Protein AF-A0AAQ4PWU3-F1 (afdb_monomer_lite)

pLDDT: mean 74.13, std 20.51, range [43.03, 97.88]

Radius of gyration: 28.18 Å; chains: 1; bounding box: 48×51×78 Å

InterPro domains:
  IPR000164 Histone H3/CENP-A [PR00622] (42-63)
  IPR000164 Histone H3/CENP-A [PR00622] (66-83)
  IPR000164 Histone H3/CENP-A [PS00959] (75-83)
  IPR000164 Histone H3/CENP-A [PTHR11426] (37-87)
  IPR000164 Histone H3/CENP-A [SM00428] (42-90)
  IPR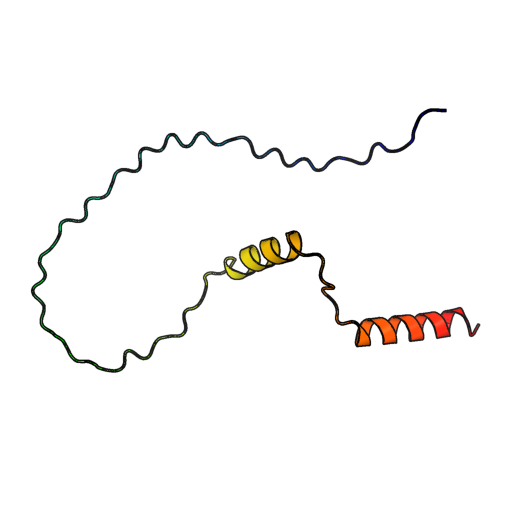007125 Core Histone H2A/H2B/H3 domain [PF00125] (52-85)
  IPR009072 Histone-fold [G3DSA:1.10.20.10] (11-88)
  IPR009072 Histone-fold [SSF47113] (29-86)

Organism: NCBI:txid481459

Foldseek 3Di:
DDDDDPDDDPDPPPDDDPPPDPPPPPPDPPPPPPDDDDDPDPPVPDPDDDDPPPVVVVVVVVCVVDPDDPDDPVVVVVVVVVVCCVVVVD

Sequence (90 aa):
LGPFHSVAHWTVSVKEVSRNSSNPRFICPDTRTNQRRGSRHEAQFLPHRYRPGTVALREIRRYQKSTELLIRKLPFQRLVREIAQDLLYI

Structure (mmCIF, N/CA/C/O backbone):
data_AF-A0AAQ4PWU3-F1
#
_entry.id   AF-A0AAQ4PWU3-F1
#
loop_
_atom_site.group_PDB
_atom_site.id
_atom_site.type_symbol
_atom_site.label_atom_id
_atom_site.label_alt_id
_atom_site.label_comp_id
_atom_site.label_asym_id
_atom_site.label_entity_id
_atom_site.label_seq_id
_atom_site.pdbx_PDB_ins_code
_atom_site.Cartn_x
_atom_site.Cartn_y
_atom_site.Cartn_z
_atom_site.occupancy
_atom_site.B_iso_or_equiv
_atom_site.auth_seq_id
_atom_site.auth_comp_id
_atom_site.auth_asym_id
_atom_site.auth_atom_id
_atom_site.pdbx_PDB_model_num
ATOM 1 N N . LEU A 1 1 ? 21.237 32.235 -14.624 1.00 50.16 1 LEU A N 1
ATOM 2 C CA . LEU A 1 1 ? 21.619 31.267 -13.571 1.00 50.16 1 LEU A CA 1
ATOM 3 C C . LEU A 1 1 ? 20.782 31.565 -12.336 1.00 50.16 1 LEU A C 1
ATOM 5 O O . LEU A 1 1 ? 21.020 32.571 -11.688 1.00 50.16 1 LEU A O 1
ATOM 9 N N . GLY A 1 2 ? 19.753 30.763 -12.085 1.00 44.44 2 GLY A N 1
ATOM 10 C CA . GLY A 1 2 ? 18.807 30.951 -10.981 1.00 44.44 2 GLY A CA 1
ATOM 11 C C . GLY A 1 2 ? 17.485 30.249 -11.305 1.00 44.44 2 GLY A C 1
ATOM 12 O O . GLY A 1 2 ? 17.122 30.215 -12.479 1.00 44.44 2 GLY A O 1
ATOM 13 N N . PRO A 1 3 ? 16.842 29.585 -10.334 1.00 52.09 3 PRO A N 1
ATOM 14 C CA . PRO A 1 3 ? 16.367 28.223 -10.543 1.00 52.09 3 PRO A CA 1
ATOM 15 C C . PRO A 1 3 ? 14.878 28.139 -10.877 1.00 52.09 3 PRO A C 1
ATOM 17 O O . PRO A 1 3 ? 14.047 28.863 -10.334 1.00 52.09 3 PRO A O 1
ATOM 20 N N . PHE A 1 4 ? 14.572 27.164 -11.732 1.00 50.00 4 PHE A N 1
ATOM 21 C CA . PHE A 1 4 ? 13.278 26.498 -11.826 1.00 50.00 4 PHE A CA 1
ATOM 22 C C . PHE A 1 4 ? 12.792 26.001 -10.447 1.00 50.00 4 PHE A C 1
ATOM 24 O O . PHE A 1 4 ? 13.585 25.810 -9.528 1.00 50.00 4 PHE A O 1
ATOM 31 N N . HIS A 1 5 ? 11.500 25.658 -10.397 1.00 48.41 5 HIS A N 1
ATOM 32 C CA . HIS A 1 5 ? 10.785 24.912 -9.349 1.00 48.41 5 HIS A CA 1
ATOM 33 C C . HIS A 1 5 ? 10.074 25.756 -8.280 1.00 48.41 5 HIS A C 1
ATOM 35 O O . HIS A 1 5 ? 10.372 25.688 -7.094 1.00 48.41 5 HIS A O 1
ATOM 41 N N . SER A 1 6 ? 9.009 26.450 -8.694 1.00 54.84 6 SER A N 1
ATOM 42 C CA . SER A 1 6 ? 7.841 26.607 -7.822 1.00 54.84 6 SER A CA 1
ATOM 43 C C . SER A 1 6 ? 6.947 25.379 -8.015 1.00 54.84 6 SER A C 1
ATOM 45 O O . SER A 1 6 ? 6.136 25.318 -8.936 1.00 54.84 6 SER A O 1
ATOM 47 N N . VAL A 1 7 ? 7.167 24.348 -7.197 1.00 59.50 7 VAL A N 1
ATOM 48 C CA . VAL A 1 7 ? 6.227 23.233 -7.037 1.00 59.50 7 VAL A CA 1
ATOM 49 C C . VAL A 1 7 ? 5.483 23.501 -5.739 1.00 59.50 7 VAL A C 1
ATOM 51 O O . VAL A 1 7 ? 6.091 23.617 -4.678 1.00 59.50 7 VAL A O 1
ATOM 54 N N . ALA A 1 8 ? 4.170 23.672 -5.856 1.00 53.31 8 ALA A N 1
ATOM 55 C CA . ALA A 1 8 ? 3.263 23.966 -4.763 1.00 53.31 8 ALA A CA 1
ATOM 56 C C . ALA A 1 8 ? 3.522 23.055 -3.552 1.00 53.31 8 ALA A C 1
ATOM 58 O O . ALA A 1 8 ? 3.327 21.840 -3.601 1.00 53.31 8 ALA A O 1
ATOM 59 N N . HIS A 1 9 ? 3.936 23.664 -2.445 1.00 51.22 9 HIS A N 1
ATOM 60 C CA . HIS A 1 9 ? 3.975 23.012 -1.150 1.00 51.22 9 HIS A CA 1
ATOM 61 C C . HIS A 1 9 ? 2.525 22.818 -0.684 1.00 51.22 9 HIS A C 1
ATOM 63 O O . HIS A 1 9 ? 1.848 23.781 -0.333 1.00 51.22 9 HIS A O 1
ATOM 69 N N . TRP A 1 10 ? 2.033 21.577 -0.678 1.00 49.38 10 TRP A N 1
ATOM 70 C CA . TRP A 1 10 ? 0.829 21.200 0.069 1.00 49.38 10 TRP A CA 1
ATOM 71 C C . TRP A 1 10 ? 1.140 21.259 1.571 1.00 49.38 10 TRP A C 1
ATOM 73 O O . TRP A 1 10 ? 1.395 20.245 2.217 1.00 49.38 10 TRP A O 1
ATOM 83 N N . THR A 1 11 ? 1.153 22.458 2.145 1.00 56.44 11 THR A N 1
ATOM 84 C CA . THR A 1 11 ? 1.119 22.630 3.596 1.00 56.44 11 THR A CA 1
ATOM 85 C C . THR A 1 11 ? -0.341 22.674 4.033 1.00 56.44 11 THR A C 1
ATOM 87 O O . THR A 1 11 ? -1.005 23.706 3.993 1.00 56.44 11 THR A O 1
ATOM 90 N N . VAL A 1 12 ? -0.876 21.534 4.476 1.00 57.62 12 VAL A N 1
ATOM 91 C CA . VAL A 1 12 ? -2.099 21.560 5.285 1.00 57.62 12 VAL A CA 1
ATOM 92 C C . VAL A 1 12 ? -1.717 22.144 6.641 1.00 57.62 12 VAL A C 1
ATOM 94 O O . VAL A 1 12 ? -1.171 21.467 7.510 1.00 57.62 12 VAL A O 1
ATOM 97 N N . SER A 1 13 ? -1.974 23.439 6.791 1.00 51.34 13 SER A N 1
ATOM 98 C CA . SER A 1 13 ? -1.944 24.144 8.064 1.00 51.34 13 SER A CA 1
ATOM 99 C C . SER A 1 13 ? -3.098 23.626 8.927 1.00 51.34 13 SER A C 1
ATOM 101 O O . SER A 1 13 ? -4.251 24.021 8.754 1.00 51.34 13 SER A O 1
ATOM 103 N N . VAL A 1 14 ? -2.813 22.698 9.844 1.00 61.44 14 VAL A N 1
ATOM 104 C CA . VAL A 1 14 ? -3.754 22.366 10.918 1.00 61.44 14 VAL A CA 1
ATOM 105 C C . VAL A 1 14 ? -3.560 23.418 12.001 1.00 61.44 14 VAL A C 1
ATOM 107 O O . VAL A 1 14 ? -2.666 23.322 12.837 1.00 61.44 14 VAL A O 1
ATOM 110 N N . LYS A 1 15 ? -4.381 24.465 11.925 1.00 57.28 15 LYS A N 1
ATOM 111 C CA . LYS A 1 15 ? -4.522 25.506 12.944 1.00 57.28 15 LYS A CA 1
ATOM 112 C C . LYS A 1 15 ? -4.784 24.824 14.290 1.00 57.28 15 LYS A C 1
ATOM 114 O O . LYS A 1 15 ? -5.734 24.048 14.406 1.00 57.28 15 LYS A O 1
ATOM 119 N N . GLU A 1 16 ? -3.921 25.071 15.273 1.00 55.44 16 GLU A N 1
ATOM 120 C CA . GLU A 1 16 ? -4.087 24.576 16.638 1.00 55.44 16 GLU A CA 1
ATOM 121 C C . GLU A 1 16 ? -5.482 24.938 17.155 1.00 55.44 16 GLU A C 1
ATOM 123 O O . GLU A 1 16 ? -5.807 26.106 17.375 1.00 55.44 16 GLU A O 1
ATOM 128 N N . VAL A 1 17 ? -6.325 23.923 17.353 1.00 56.69 17 VAL A N 1
ATOM 129 C CA . VAL A 1 17 ? -7.532 24.073 18.157 1.00 56.69 17 VAL A CA 1
ATOM 130 C C . VAL A 1 17 ? -7.075 24.065 19.614 1.00 56.69 17 VAL A C 1
ATOM 132 O O . VAL A 1 17 ? -6.610 23.051 20.142 1.00 56.69 17 VAL A O 1
ATOM 135 N N . SER A 1 18 ? -7.155 25.236 20.245 1.00 52.56 18 SER A N 1
ATOM 136 C CA . SER A 1 18 ? -7.009 25.403 21.687 1.00 52.56 18 SER A CA 1
ATOM 137 C C . SER A 1 18 ? -7.965 24.440 22.390 1.00 52.56 18 SER A C 1
ATOM 139 O O . SER A 1 18 ? -9.185 24.599 22.346 1.00 52.56 18 SER A O 1
ATOM 141 N N . ARG A 1 19 ? -7.421 23.392 23.014 1.00 51.22 19 ARG A N 1
ATOM 142 C CA . ARG A 1 19 ? -8.189 22.469 23.855 1.00 51.22 19 ARG A CA 1
ATOM 143 C C . ARG A 1 19 ? -8.353 23.064 25.252 1.00 51.22 19 ARG A C 1
ATOM 145 O O . ARG A 1 19 ? -7.914 22.475 26.230 1.00 51.22 19 ARG A O 1
ATOM 152 N N . ASN A 1 20 ? -9.044 24.196 25.353 1.00 57.12 20 ASN A N 1
ATOM 153 C CA . ASN A 1 20 ? -9.739 24.551 26.587 1.00 57.12 20 ASN A CA 1
ATOM 154 C C . ASN A 1 20 ? -11.132 23.913 26.535 1.00 57.12 20 ASN A C 1
ATOM 156 O O . ASN A 1 20 ? -12.125 24.542 26.186 1.00 57.12 20 ASN A O 1
ATOM 160 N N . SER A 1 21 ? -11.193 22.617 26.832 1.00 51.38 21 SER A N 1
ATOM 161 C CA . SER A 1 21 ? -12.450 21.930 27.118 1.00 51.38 21 SER A CA 1
ATOM 162 C C . SER A 1 21 ? -12.270 21.212 28.441 1.00 51.38 21 SER A C 1
ATOM 164 O O . SER A 1 21 ? -11.736 20.106 28.519 1.00 51.38 21 SER A O 1
ATOM 166 N N . SER A 1 22 ? -12.651 21.913 29.504 1.00 59.50 22 SER A N 1
ATOM 167 C CA . SER A 1 22 ? -12.911 21.345 30.816 1.00 59.50 22 SER A CA 1
ATOM 168 C C . SER A 1 22 ? -13.917 20.219 30.614 1.00 59.50 22 SER A C 1
ATOM 170 O O . SER A 1 22 ? -15.104 20.470 30.441 1.00 59.50 22 SER A O 1
ATOM 172 N N . ASN A 1 23 ? -13.439 18.983 30.543 1.00 57.03 23 ASN A N 1
ATOM 173 C CA . ASN A 1 23 ? -14.293 17.814 30.425 1.00 57.03 23 ASN A CA 1
ATOM 174 C C . ASN A 1 23 ? -15.064 17.706 31.752 1.00 57.03 23 ASN A C 1
ATOM 176 O O . ASN A 1 23 ? -14.416 17.440 32.772 1.00 57.03 23 ASN A O 1
ATOM 180 N N . PRO A 1 24 ? -16.389 17.947 31.819 1.00 52.56 24 PRO A N 1
ATOM 181 C CA . PRO A 1 24 ? -17.102 17.664 33.047 1.00 52.56 24 PRO A CA 1
ATOM 182 C C . PRO A 1 24 ? -17.033 16.149 33.211 1.00 52.56 24 PRO A C 1
ATOM 184 O O . PRO A 1 24 ? -17.561 15.391 32.397 1.00 52.56 24 PRO A O 1
ATOM 187 N N . ARG A 1 25 ? -16.305 15.690 34.234 1.00 55.19 25 ARG A N 1
ATOM 188 C CA . ARG A 1 25 ? -16.382 14.295 34.650 1.00 55.19 25 ARG A CA 1
ATOM 189 C C . ARG A 1 25 ? -17.847 14.047 34.986 1.00 55.19 25 ARG A C 1
ATOM 191 O O . ARG A 1 25 ? -18.319 14.502 36.023 1.00 55.19 25 ARG A O 1
ATOM 198 N N . PHE A 1 26 ? -18.560 13.348 34.110 1.00 49.22 26 PHE A N 1
ATOM 199 C CA . PHE A 1 26 ? -19.775 12.660 34.505 1.00 49.22 26 PHE A CA 1
ATOM 200 C C . PHE A 1 26 ? -19.349 11.660 35.576 1.00 49.22 26 PHE A C 1
ATOM 202 O O . PHE A 1 26 ? -18.777 10.612 35.282 1.00 49.22 26 PHE A O 1
ATOM 209 N N . ILE A 1 27 ? -19.527 12.045 36.837 1.00 60.09 27 ILE A N 1
ATOM 210 C CA . ILE A 1 27 ? -19.451 11.116 37.951 1.00 60.09 27 ILE A CA 1
ATOM 211 C C . ILE A 1 27 ? -20.689 10.242 37.793 1.00 60.09 27 ILE A C 1
ATOM 213 O O . ILE A 1 27 ? -21.799 10.655 38.121 1.00 60.09 27 ILE A O 1
ATOM 217 N N . CYS A 1 28 ? -20.510 9.061 37.210 1.00 54.59 28 CYS A N 1
ATOM 218 C CA . CYS A 1 28 ? -21.530 8.029 37.253 1.00 54.59 28 CYS A CA 1
ATOM 219 C C . CYS A 1 28 ? -21.748 7.684 38.736 1.00 54.59 28 CYS A C 1
ATOM 221 O O . CYS A 1 28 ? -20.765 7.354 39.406 1.00 54.59 28 CYS A O 1
ATOM 223 N N . PRO A 1 29 ? -22.972 7.775 39.285 1.00 58.56 29 PRO A N 1
ATOM 224 C CA . PRO A 1 29 ? -23.222 7.267 40.623 1.00 58.56 29 PRO A CA 1
ATOM 225 C C . PRO A 1 29 ? -22.948 5.761 40.621 1.00 58.56 29 PRO A C 1
ATOM 227 O O . PRO A 1 29 ? -23.474 5.027 39.783 1.00 58.56 29 PRO A O 1
ATOM 230 N N . ASP A 1 30 ? -22.094 5.312 41.540 1.00 58.12 30 ASP A N 1
ATOM 231 C CA . ASP A 1 30 ? -21.806 3.899 41.760 1.00 58.12 30 ASP A CA 1
ATOM 232 C C . ASP A 1 30 ? -23.049 3.251 42.382 1.00 58.12 30 ASP A C 1
ATOM 234 O O . ASP A 1 30 ? -23.222 3.185 43.603 1.00 58.12 30 ASP A O 1
ATOM 238 N N . THR A 1 31 ? -23.988 2.822 41.539 1.00 54.97 31 THR A N 1
ATOM 239 C CA . THR A 1 31 ? -24.988 1.852 41.966 1.00 54.97 31 THR A CA 1
ATOM 240 C C . THR A 1 31 ? -24.240 0.571 42.299 1.00 54.97 31 THR A C 1
ATOM 242 O O . THR A 1 31 ? -23.945 -0.222 41.403 1.00 54.97 31 THR A O 1
ATOM 245 N N . ARG A 1 32 ? -23.981 0.360 43.598 1.00 52.78 32 ARG A N 1
ATOM 246 C CA . ARG A 1 32 ? -23.730 -0.956 44.199 1.00 52.78 32 ARG A CA 1
ATOM 247 C C . ARG A 1 32 ? -24.855 -1.901 43.782 1.00 52.78 32 ARG A C 1
ATOM 249 O O . ARG A 1 32 ? -25.833 -2.107 44.496 1.00 52.78 32 ARG A O 1
ATOM 256 N N . THR A 1 33 ? -24.707 -2.494 42.610 1.00 56.28 33 THR A N 1
ATOM 257 C CA . THR A 1 33 ? -25.500 -3.627 42.172 1.00 56.28 33 THR A CA 1
ATOM 258 C C . THR A 1 33 ? -24.807 -4.858 42.725 1.00 56.28 33 THR A C 1
ATOM 260 O O . THR A 1 33 ? -23.895 -5.439 42.148 1.00 56.28 33 THR A O 1
ATOM 263 N N . ASN A 1 34 ? -25.240 -5.249 43.922 1.00 57.91 34 ASN A N 1
ATOM 264 C CA . ASN A 1 34 ? -25.086 -6.618 44.377 1.00 57.91 34 ASN A CA 1
ATOM 265 C C . ASN A 1 34 ? -25.954 -7.505 43.472 1.00 57.91 34 ASN A C 1
ATOM 267 O O . ASN A 1 34 ? -27.102 -7.811 43.789 1.00 57.91 34 ASN A O 1
ATOM 271 N N . GLN A 1 35 ? -25.418 -7.879 42.314 1.00 60.66 35 GLN A N 1
ATOM 272 C CA . GLN A 1 35 ? -25.992 -8.906 41.459 1.00 60.66 35 GLN A CA 1
ATOM 273 C C . GLN A 1 35 ? -24.942 -9.984 41.231 1.00 60.66 35 GLN A C 1
ATOM 275 O O . GLN A 1 35 ? -24.105 -9.921 40.342 1.00 60.66 35 GLN A O 1
ATOM 280 N N . ARG A 1 36 ? -24.988 -10.940 42.164 1.00 44.34 36 ARG A N 1
ATOM 281 C CA . ARG A 1 36 ? -24.887 -12.388 41.962 1.00 44.34 36 ARG A CA 1
ATOM 282 C C . ARG A 1 36 ? -23.950 -12.826 40.835 1.00 44.34 36 ARG A C 1
ATOM 284 O O . ARG A 1 36 ? -24.232 -12.632 39.662 1.00 44.34 36 ARG A O 1
ATOM 291 N N . ARG A 1 37 ? -22.911 -13.563 41.240 1.00 52.94 37 ARG A N 1
ATOM 292 C CA . ARG A 1 37 ? -22.097 -14.464 40.411 1.00 52.94 37 ARG A CA 1
ATOM 293 C C . ARG A 1 37 ? -23.010 -15.317 39.517 1.00 52.94 37 ARG A C 1
ATOM 295 O O . ARG A 1 37 ? -23.461 -16.383 39.923 1.00 52.94 37 ARG A O 1
ATOM 302 N N . GLY A 1 38 ? -23.305 -14.815 38.326 1.00 43.03 38 GLY A N 1
ATOM 303 C CA . GLY A 1 38 ? -24.035 -15.510 37.282 1.00 43.03 38 GLY A CA 1
ATOM 304 C C . GLY A 1 38 ? -23.028 -16.180 36.368 1.00 43.03 38 GLY A C 1
ATOM 305 O O . GLY A 1 38 ? -22.360 -15.506 35.598 1.00 43.03 38 GLY A O 1
ATOM 306 N N . SER A 1 39 ? -22.892 -17.493 36.545 1.00 50.19 39 SER A N 1
ATOM 307 C CA . SER A 1 39 ? -22.581 -18.491 35.517 1.00 50.19 39 SER A CA 1
ATOM 308 C C . SER A 1 39 ? -21.583 -18.121 34.405 1.00 50.19 39 SER A C 1
ATOM 310 O O . SER A 1 39 ? -21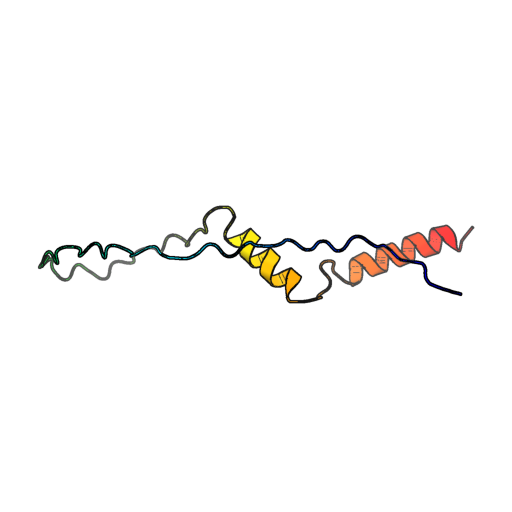.873 -17.328 33.513 1.00 50.19 39 SER A O 1
ATOM 312 N N . ARG A 1 40 ? -20.457 -18.848 34.390 1.00 50.28 40 ARG A N 1
ATOM 313 C CA . ARG A 1 40 ? -19.547 -19.035 33.248 1.00 50.28 40 ARG A CA 1
ATOM 314 C C . ARG A 1 40 ? -20.267 -19.720 32.071 1.00 50.28 40 ARG A C 1
ATOM 316 O O . ARG A 1 40 ? -19.929 -20.844 31.715 1.00 50.28 40 ARG A O 1
ATOM 323 N N . HIS A 1 41 ? -21.277 -19.084 31.496 1.00 51.22 41 HIS A N 1
ATOM 324 C CA . HIS A 1 41 ? -21.785 -19.484 30.194 1.00 51.22 41 HIS A CA 1
ATOM 325 C C . HIS A 1 41 ? -20.986 -18.734 29.147 1.00 51.22 41 HIS A C 1
ATOM 327 O O . HIS A 1 41 ? -20.843 -17.515 29.230 1.00 51.22 41 HIS A O 1
ATOM 333 N N . GLU A 1 42 ? -20.427 -19.509 28.223 1.00 56.34 42 GLU A N 1
ATOM 334 C CA . GLU A 1 42 ? -19.901 -19.091 26.933 1.00 56.34 42 GLU A CA 1
ATOM 335 C C . GLU A 1 42 ? -20.691 -17.900 26.382 1.00 56.34 42 GLU A C 1
ATOM 337 O O . GLU A 1 42 ? -21.702 -18.048 25.697 1.00 56.34 42 GLU A O 1
ATOM 342 N N . ALA A 1 43 ? -20.219 -16.690 26.673 1.00 62.69 43 ALA A N 1
ATOM 343 C CA . ALA A 1 43 ? -20.560 -15.542 25.869 1.00 62.69 43 ALA A CA 1
ATOM 344 C C . ALA A 1 43 ? -19.873 -15.813 24.537 1.00 62.69 43 ALA A C 1
ATOM 346 O O . ALA A 1 43 ? -18.663 -15.627 24.409 1.00 62.69 43 ALA A O 1
ATOM 347 N N . GLN A 1 44 ? -20.622 -16.354 23.578 1.00 66.88 44 GLN A N 1
ATOM 348 C CA . GLN A 1 44 ? -20.183 -16.433 22.196 1.00 66.88 44 GLN A CA 1
ATOM 349 C C . GLN A 1 44 ? -19.795 -15.011 21.797 1.00 66.88 44 GLN A C 1
ATOM 351 O O . GLN A 1 44 ? -20.652 -14.144 21.619 1.00 66.88 44 GLN A O 1
ATOM 356 N N . PHE A 1 45 ? -18.490 -14.741 21.785 1.00 74.12 45 PHE A N 1
ATOM 357 C CA . PHE A 1 45 ? -17.962 -13.431 21.463 1.00 74.12 45 PHE A CA 1
ATOM 358 C C . PHE A 1 45 ? -18.361 -13.143 20.026 1.00 74.12 45 PHE A C 1
ATOM 360 O O . PHE A 1 45 ? -17.775 -13.683 19.087 1.00 74.12 45 PHE A O 1
ATOM 367 N N . LEU A 1 46 ? -19.380 -12.299 19.856 1.00 81.38 46 LEU A N 1
ATOM 368 C CA . LEU A 1 46 ? -19.679 -11.730 18.557 1.00 81.38 46 LEU A CA 1
ATOM 369 C C . LEU A 1 46 ? -18.377 -11.095 18.055 1.00 81.38 46 LEU A C 1
ATOM 371 O O . LEU A 1 46 ? -17.763 -10.317 18.799 1.00 81.38 46 LEU A O 1
ATOM 375 N N . PRO A 1 47 ? -17.917 -11.441 16.841 1.00 87.12 47 PRO A N 1
ATOM 376 C CA . PRO A 1 47 ? -16.673 -10.904 16.328 1.00 87.12 47 PRO A CA 1
ATOM 377 C C . PRO A 1 47 ? -16.759 -9.380 16.352 1.00 87.12 47 PRO A C 1
ATOM 379 O O . PRO A 1 47 ? -17.684 -8.783 15.794 1.00 87.12 47 PRO A O 1
ATOM 382 N N . HIS A 1 48 ? -15.807 -8.748 17.042 1.00 89.19 48 HIS A N 1
ATOM 383 C CA . HIS A 1 48 ? -15.761 -7.298 17.141 1.00 89.19 48 HIS A CA 1
ATOM 384 C C . HIS A 1 48 ? -15.680 -6.701 15.733 1.00 89.19 48 HIS A C 1
ATOM 386 O O . HIS A 1 48 ? -14.699 -6.900 15.013 1.00 89.19 48 HIS A O 1
ATOM 392 N N . ARG A 1 49 ? -16.715 -5.954 15.344 1.00 92.44 49 ARG A N 1
ATOM 393 C CA . ARG A 1 49 ? -16.757 -5.249 14.066 1.00 92.44 49 ARG A CA 1
ATOM 394 C C . ARG A 1 49 ? -16.376 -3.791 14.272 1.00 92.44 49 ARG A C 1
ATOM 396 O O . ARG A 1 49 ? -17.019 -3.066 15.029 1.00 92.44 49 ARG A O 1
ATOM 403 N N . TYR A 1 50 ? -15.355 -3.352 13.547 1.00 94.44 50 TYR A N 1
ATOM 404 C CA . TYR A 1 50 ? -14.969 -1.948 13.523 1.00 94.44 50 TYR A CA 1
ATOM 405 C C . TYR A 1 50 ? -16.046 -1.086 12.862 1.00 94.44 50 TYR A C 1
ATOM 407 O O . TYR A 1 50 ? -16.698 -1.498 11.898 1.00 94.44 50 TYR A O 1
ATOM 415 N N . ARG A 1 51 ? -16.193 0.145 13.358 1.00 95.06 51 ARG A N 1
ATOM 416 C CA . ARG A 1 51 ? -17.024 1.158 12.706 1.00 95.06 51 ARG A CA 1
ATOM 417 C C . ARG A 1 51 ? -16.480 1.471 11.304 1.00 95.06 51 ARG A C 1
ATOM 419 O O . ARG A 1 51 ? -15.262 1.401 11.091 1.00 95.06 51 ARG A O 1
ATOM 426 N N . PRO A 1 52 ? -17.353 1.826 10.343 1.00 96.62 52 PRO A N 1
ATOM 427 C CA . PRO A 1 52 ? -16.901 2.282 9.033 1.00 96.62 52 PRO A CA 1
ATOM 428 C C . PRO A 1 52 ? -15.917 3.449 9.199 1.00 96.62 52 PRO A C 1
ATOM 430 O O . PRO A 1 52 ? -16.073 4.290 10.082 1.00 96.62 52 PRO A O 1
ATOM 433 N N . GLY A 1 53 ? -14.853 3.458 8.398 1.00 96.38 53 GLY A N 1
ATOM 434 C CA . GLY A 1 53 ? -13.779 4.455 8.473 1.00 96.38 53 GLY A CA 1
ATOM 435 C C . GLY A 1 53 ? -12.666 4.151 9.485 1.00 96.38 53 GLY A C 1
ATOM 436 O O . GLY A 1 53 ? -11.531 4.563 9.262 1.00 96.38 53 GLY A O 1
ATOM 437 N N . THR A 1 54 ? -12.912 3.369 10.545 1.00 97.25 54 THR A N 1
ATOM 438 C CA . THR A 1 54 ? -11.870 3.047 11.543 1.00 97.25 54 THR A CA 1
ATOM 439 C C . THR A 1 54 ? -10.699 2.272 10.933 1.00 97.25 54 THR A C 1
ATOM 441 O O . THR A 1 54 ? -9.540 2.589 11.198 1.00 97.25 54 THR A O 1
ATOM 444 N N . VAL A 1 55 ? -10.987 1.272 10.094 1.00 96.94 55 VAL A N 1
ATOM 445 C CA . VAL A 1 55 ? -9.949 0.469 9.424 1.00 96.94 55 VAL A CA 1
ATOM 446 C C . VAL A 1 55 ? -9.228 1.288 8.350 1.00 96.94 55 VAL A C 1
ATOM 448 O O . VAL A 1 55 ? -8.001 1.277 8.313 1.00 96.94 55 VAL A O 1
ATOM 451 N N . ALA A 1 56 ? -9.967 2.085 7.575 1.00 97.38 56 ALA A N 1
ATOM 452 C CA . ALA A 1 56 ? -9.404 2.939 6.529 1.00 97.38 56 ALA A CA 1
ATOM 453 C C . ALA A 1 56 ? -8.406 3.968 7.090 1.00 97.38 56 ALA A C 1
ATOM 455 O O . ALA A 1 56 ? -7.299 4.108 6.578 1.00 97.38 56 ALA A O 1
ATOM 456 N N . LEU A 1 57 ? -8.739 4.643 8.199 1.00 97.88 57 LEU A N 1
ATOM 457 C CA . LEU A 1 57 ? -7.820 5.591 8.846 1.00 97.88 57 LEU A CA 1
ATOM 458 C C . LEU A 1 57 ? -6.552 4.910 9.375 1.00 97.88 57 LEU A C 1
ATOM 460 O O . LEU A 1 57 ? -5.476 5.509 9.367 1.00 97.88 57 LEU A O 1
ATOM 464 N N . ARG A 1 58 ? -6.660 3.659 9.835 1.00 97.12 58 ARG A N 1
ATOM 465 C CA . ARG A 1 58 ? -5.505 2.863 10.268 1.00 97.12 58 ARG A CA 1
ATOM 466 C C . ARG A 1 58 ? -4.602 2.504 9.087 1.00 97.12 58 ARG A C 1
ATOM 468 O O . ARG A 1 58 ? -3.386 2.609 9.214 1.00 97.12 58 ARG A O 1
ATOM 475 N N . GLU A 1 59 ? -5.183 2.118 7.956 1.00 96.81 59 GLU A N 1
ATOM 476 C CA . GLU A 1 59 ? -4.453 1.807 6.723 1.00 96.81 59 GLU A CA 1
ATOM 477 C C . GLU A 1 59 ? 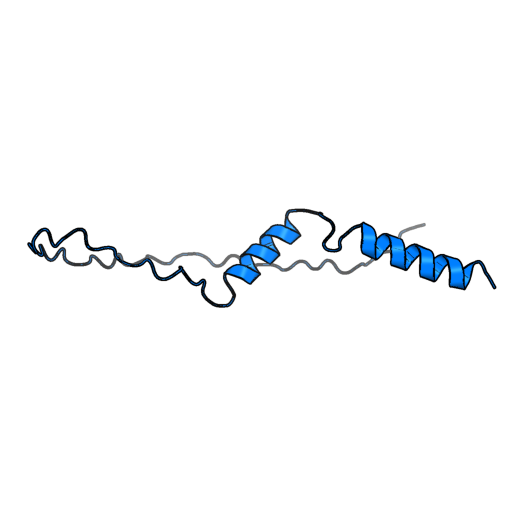-3.757 3.041 6.138 1.00 96.81 59 GLU A C 1
ATOM 479 O O . GLU A 1 59 ? -2.566 2.970 5.851 1.00 96.81 59 GLU A O 1
ATOM 484 N N . ILE A 1 60 ? -4.433 4.198 6.075 1.00 97.25 60 ILE A N 1
ATOM 485 C CA . ILE A 1 60 ? -3.829 5.467 5.626 1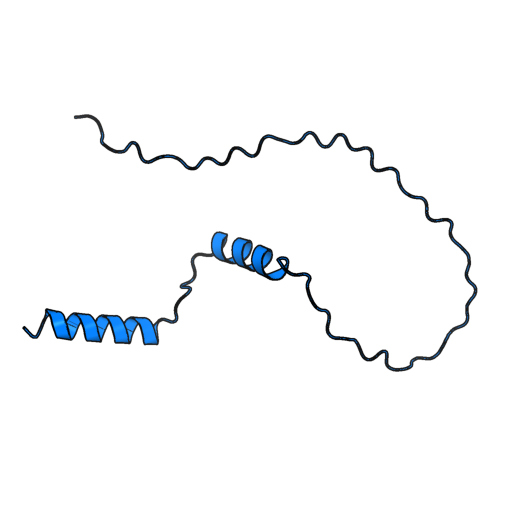.00 97.25 60 ILE A CA 1
ATOM 486 C C . ILE A 1 60 ? -2.595 5.802 6.470 1.00 97.25 60 ILE A C 1
ATOM 488 O O . ILE A 1 60 ? -1.518 6.047 5.931 1.00 97.25 60 ILE A O 1
ATOM 492 N N . ARG A 1 61 ? -2.717 5.745 7.803 1.00 97.50 61 ARG A N 1
ATOM 493 C CA . ARG A 1 61 ? -1.585 6.004 8.707 1.00 97.50 61 ARG A CA 1
ATOM 494 C C . ARG A 1 61 ? -0.451 4.992 8.531 1.00 97.50 61 ARG A C 1
ATOM 496 O O . ARG A 1 61 ? 0.710 5.365 8.669 1.00 97.50 61 ARG A O 1
ATOM 503 N N . ARG A 1 62 ? -0.767 3.722 8.245 1.00 96.69 62 ARG A N 1
ATOM 504 C CA . ARG A 1 62 ? 0.235 2.680 7.975 1.00 96.69 62 ARG A CA 1
ATOM 505 C C . ARG A 1 62 ? 1.011 2.991 6.693 1.00 96.69 62 ARG A C 1
ATOM 507 O O . ARG A 1 62 ? 2.232 3.064 6.757 1.00 96.69 62 ARG A O 1
ATOM 514 N N . TYR A 1 63 ? 0.320 3.206 5.574 1.00 97.06 63 TYR A N 1
ATOM 515 C CA . TYR A 1 63 ? 0.950 3.427 4.265 1.00 97.06 63 TYR A CA 1
ATOM 516 C C . TYR A 1 63 ? 1.651 4.778 4.130 1.00 97.06 63 TYR A C 1
ATOM 518 O O . TYR A 1 63 ? 2.524 4.925 3.291 1.00 97.06 63 TYR A O 1
ATOM 526 N N . GLN A 1 64 ? 1.298 5.766 4.952 1.00 97.06 64 GLN A N 1
ATOM 527 C CA . GLN A 1 64 ? 2.051 7.020 5.025 1.00 97.06 64 GLN A CA 1
ATOM 528 C C . GLN A 1 64 ? 3.330 6.896 5.863 1.00 97.06 64 GLN A C 1
ATOM 530 O O . GLN A 1 64 ? 4.239 7.708 5.715 1.00 97.06 64 GLN A O 1
ATOM 535 N N . LYS A 1 65 ? 3.407 5.905 6.762 1.00 97.25 65 LYS A N 1
ATOM 536 C CA . LYS A 1 65 ? 4.574 5.679 7.625 1.00 97.25 65 LYS A CA 1
ATOM 537 C C . LYS A 1 65 ? 5.620 4.777 6.969 1.00 97.25 65 LYS A C 1
ATOM 539 O O . LYS A 1 65 ? 6.810 4.970 7.201 1.00 97.25 65 LYS A O 1
ATOM 544 N N . SER A 1 66 ? 5.190 3.768 6.217 1.00 96.25 66 SER A N 1
ATOM 545 C CA . SER A 1 66 ? 6.073 2.865 5.476 1.00 96.25 66 SER A CA 1
ATOM 546 C C . SER A 1 66 ? 6.078 3.190 3.984 1.00 96.25 66 SER A C 1
ATOM 548 O O . SER A 1 66 ? 5.177 3.838 3.471 1.00 96.25 66 SER A O 1
ATOM 550 N N . THR A 1 67 ? 7.090 2.706 3.271 1.00 94.94 67 THR A N 1
ATOM 551 C CA . THR A 1 67 ? 7.228 2.863 1.814 1.00 94.94 67 THR A CA 1
ATOM 552 C C . THR A 1 67 ? 7.224 1.507 1.100 1.00 94.94 67 THR A C 1
ATOM 554 O O . THR A 1 67 ? 7.905 1.306 0.096 1.00 94.94 67 THR A O 1
ATOM 557 N N . GLU A 1 68 ? 6.479 0.534 1.637 1.00 94.88 68 GLU A N 1
ATOM 558 C CA . GLU A 1 68 ? 6.371 -0.798 1.033 1.00 94.88 68 GLU A CA 1
ATOM 559 C C . GLU A 1 68 ? 5.598 -0.767 -0.2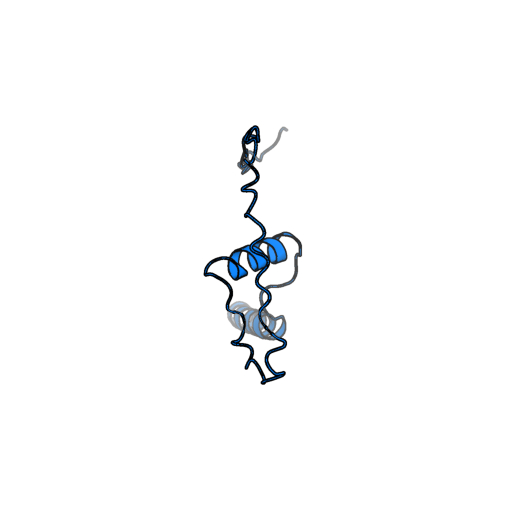95 1.00 94.88 68 GLU A C 1
ATOM 561 O O . GLU A 1 68 ? 4.685 0.035 -0.489 1.00 94.88 68 GLU A O 1
ATOM 566 N N . LEU A 1 69 ? 5.955 -1.662 -1.223 1.00 94.69 69 LEU A N 1
ATOM 567 C CA . LEU A 1 69 ? 5.249 -1.783 -2.497 1.00 94.69 69 LEU A CA 1
ATOM 568 C C . LEU A 1 69 ? 3.811 -2.253 -2.250 1.00 94.69 69 LEU A C 1
ATOM 570 O O . LEU A 1 69 ? 3.592 -3.342 -1.721 1.00 94.69 69 LEU A O 1
ATOM 574 N N . LEU A 1 70 ? 2.835 -1.457 -2.690 1.00 94.94 70 LEU A N 1
ATOM 575 C CA . LEU A 1 70 ? 1.409 -1.79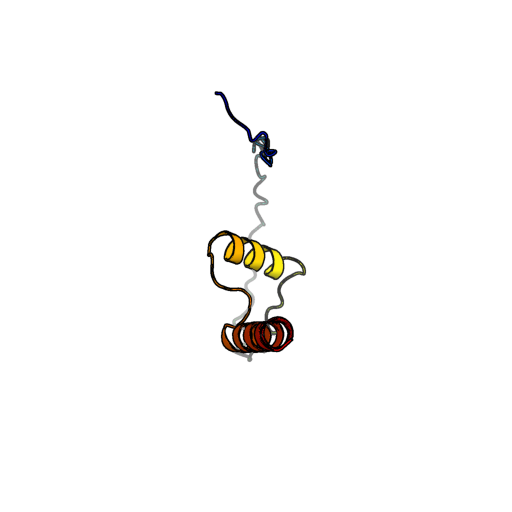1 -2.574 1.00 94.94 70 LEU A CA 1
ATOM 576 C C . LEU A 1 70 ? 0.979 -2.897 -3.552 1.00 94.94 70 LEU A C 1
ATOM 578 O O . LEU A 1 70 ? -0.032 -3.564 -3.341 1.00 94.94 70 LEU A O 1
ATOM 582 N N . ILE A 1 71 ? 1.760 -3.106 -4.615 1.00 95.88 71 ILE A N 1
ATOM 583 C CA . ILE A 1 71 ? 1.532 -4.122 -5.645 1.00 95.88 71 ILE A CA 1
ATOM 584 C C . ILE A 1 71 ? 2.589 -5.221 -5.497 1.00 95.88 71 ILE A C 1
ATOM 586 O O . ILE A 1 71 ? 3.769 -4.955 -5.262 1.00 95.88 71 ILE A O 1
ATOM 590 N N . ARG A 1 72 ? 2.175 -6.485 -5.652 1.00 96.69 72 ARG A N 1
ATOM 591 C CA . ARG A 1 72 ? 3.091 -7.634 -5.594 1.00 96.69 72 ARG A CA 1
ATOM 592 C C . ARG A 1 72 ? 4.113 -7.573 -6.737 1.00 96.69 72 ARG A C 1
ATOM 594 O O . ARG A 1 72 ? 3.762 -7.285 -7.877 1.00 96.69 72 ARG A O 1
ATOM 601 N N . LYS A 1 73 ? 5.364 -7.951 -6.450 1.00 96.06 73 LYS A N 1
ATOM 602 C CA . LYS A 1 73 ? 6.479 -7.875 -7.415 1.00 96.06 73 LYS A CA 1
ATOM 603 C C . LYS A 1 73 ? 6.271 -8.736 -8.669 1.00 96.06 73 LYS A C 1
ATOM 605 O O . LYS A 1 73 ? 6.468 -8.248 -9.772 1.00 96.06 73 LYS A O 1
ATOM 610 N N . LEU A 1 74 ? 5.850 -9.996 -8.512 1.00 96.81 74 LEU A N 1
ATOM 611 C CA . LEU A 1 74 ? 5.730 -10.945 -9.629 1.00 96.81 74 LEU A CA 1
ATOM 612 C C . LEU A 1 74 ? 4.717 -10.530 -10.719 1.00 96.81 74 LEU A C 1
ATOM 614 O O . LEU A 1 74 ? 5.100 -10.558 -11.887 1.00 96.81 74 LEU A O 1
ATOM 618 N N . PRO A 1 75 ? 3.459 -10.147 -10.408 1.00 97.06 75 PRO A N 1
ATOM 619 C CA . PRO A 1 75 ? 2.533 -9.696 -11.448 1.00 97.06 75 PRO A CA 1
ATOM 620 C C . PRO A 1 75 ? 3.010 -8.404 -12.120 1.00 97.06 75 PRO A C 1
ATOM 622 O O . PRO A 1 75 ? 2.952 -8.315 -13.340 1.00 97.06 75 PRO A O 1
ATOM 625 N N . PHE A 1 76 ? 3.573 -7.454 -11.364 1.00 97.69 76 PHE A N 1
ATOM 626 C CA . PHE A 1 76 ? 4.125 -6.224 -11.941 1.00 97.69 76 PHE A CA 1
ATOM 627 C C . PHE A 1 76 ? 5.306 -6.505 -12.883 1.00 97.69 76 PHE A C 1
ATOM 629 O O . PHE A 1 76 ? 5.377 -5.963 -13.978 1.00 97.69 76 PHE A O 1
ATOM 636 N N . GLN A 1 77 ? 6.193 -7.429 -12.510 1.00 97.19 77 GLN A N 1
ATOM 637 C CA . GLN A 1 77 ? 7.307 -7.861 -13.354 1.00 97.19 77 GLN A CA 1
ATOM 638 C C . GLN A 1 77 ? 6.841 -8.516 -14.662 1.00 97.19 77 GLN A C 1
ATOM 640 O O . GLN A 1 77 ? 7.476 -8.312 -15.693 1.00 97.19 77 GLN A O 1
ATOM 645 N N . ARG A 1 78 ? 5.768 -9.321 -14.633 1.00 97.06 78 ARG A N 1
ATOM 646 C CA . ARG A 1 78 ? 5.200 -9.928 -15.849 1.00 97.06 78 ARG A CA 1
ATOM 647 C C . ARG A 1 78 ? 4.682 -8.855 -16.806 1.00 97.06 78 ARG A C 1
ATOM 649 O O . ARG A 1 78 ? 5.058 -8.887 -17.969 1.00 97.06 78 ARG A O 1
ATOM 656 N N . LEU A 1 79 ? 3.943 -7.873 -16.287 1.00 96.31 79 LEU A N 1
ATOM 657 C CA . LEU A 1 79 ? 3.432 -6.745 -17.074 1.00 96.31 79 LEU A CA 1
ATOM 658 C C . LEU A 1 79 ? 4.557 -5.923 -17.717 1.00 96.31 79 LEU A C 1
ATOM 660 O O . LEU A 1 79 ? 4.485 -5.584 -18.890 1.00 96.31 79 LEU A O 1
ATOM 664 N N . VAL A 1 80 ? 5.632 -5.639 -16.974 1.00 96.50 80 VAL A N 1
ATOM 665 C CA . VAL A 1 80 ? 6.787 -4.906 -17.525 1.00 96.50 80 VAL A CA 1
ATOM 666 C C . VAL A 1 80 ? 7.436 -5.670 -18.683 1.00 96.50 80 VAL A C 1
ATOM 668 O O . VAL A 1 80 ? 7.860 -5.053 -19.655 1.00 96.50 80 VAL A O 1
ATOM 671 N N . ARG A 1 81 ? 7.515 -7.004 -18.599 1.00 95.75 81 ARG A N 1
ATOM 672 C CA . ARG A 1 81 ? 8.081 -7.836 -19.672 1.00 95.75 81 ARG A CA 1
ATOM 673 C C . ARG A 1 81 ? 7.204 -7.854 -20.917 1.00 95.75 81 ARG A C 1
ATOM 675 O O . ARG A 1 81 ? 7.757 -7.779 -22.002 1.00 95.75 81 ARG A O 1
ATOM 682 N N . GLU A 1 82 ? 5.890 -7.946 -20.749 1.00 95.44 82 GLU A N 1
ATOM 683 C CA . GLU A 1 82 ? 4.915 -7.898 -21.845 1.00 95.44 82 GLU A CA 1
ATOM 684 C C . GLU A 1 82 ? 5.033 -6.577 -22.617 1.00 95.44 82 GLU A C 1
ATOM 686 O O . GLU A 1 82 ? 5.348 -6.582 -23.800 1.00 95.44 82 GLU A O 1
ATOM 691 N N . ILE A 1 83 ? 4.969 -5.442 -21.913 1.00 96.44 83 ILE A N 1
ATOM 692 C CA . ILE A 1 83 ? 5.116 -4.114 -22.531 1.00 96.44 83 ILE A CA 1
ATOM 693 C C . ILE A 1 83 ? 6.487 -3.959 -23.204 1.00 96.44 83 ILE A C 1
ATOM 695 O O . ILE A 1 83 ? 6.596 -3.401 -24.292 1.00 96.44 83 ILE A O 1
ATOM 699 N N . ALA A 1 84 ? 7.559 -4.438 -22.566 1.00 95.19 84 ALA A N 1
ATOM 700 C CA . ALA A 1 84 ? 8.892 -4.372 -23.155 1.00 95.19 84 ALA A CA 1
ATOM 701 C C . ALA A 1 84 ? 9.011 -5.230 -24.425 1.00 95.19 84 ALA A C 1
ATOM 703 O O . ALA A 1 84 ? 9.705 -4.824 -25.348 1.00 95.19 84 ALA A O 1
ATOM 704 N N . GLN A 1 85 ? 8.350 -6.389 -24.487 1.00 91.88 85 GLN A N 1
ATOM 705 C CA . GLN A 1 85 ? 8.301 -7.214 -25.696 1.00 91.88 85 GLN A CA 1
ATOM 706 C C . GLN A 1 85 ? 7.561 -6.491 -26.823 1.00 91.88 85 GLN A C 1
ATOM 708 O O . GLN A 1 85 ? 8.095 -6.418 -27.923 1.00 91.88 85 GLN A O 1
ATOM 713 N N . ASP A 1 86 ? 6.416 -5.874 -26.538 1.00 91.00 86 ASP A N 1
ATOM 714 C CA . ASP A 1 86 ? 5.639 -5.138 -27.544 1.00 91.00 86 ASP A CA 1
ATOM 715 C C . ASP A 1 86 ? 6.396 -3.926 -28.117 1.00 91.00 86 ASP A C 1
ATOM 717 O O . ASP A 1 86 ? 6.243 -3.591 -29.289 1.00 91.00 86 ASP A O 1
ATOM 721 N N . LEU A 1 87 ? 7.231 -3.265 -27.305 1.00 91.56 87 LEU A N 1
ATOM 722 C CA . LEU A 1 87 ? 8.009 -2.092 -27.723 1.00 91.56 87 LEU A CA 1
ATOM 723 C C . LEU A 1 87 ? 9.360 -2.431 -28.374 1.00 91.56 87 LEU A C 1
ATOM 725 O O . LEU A 1 87 ? 9.864 -1.630 -29.156 1.00 91.56 87 LEU A O 1
ATOM 729 N N . LEU A 1 88 ? 9.978 -3.561 -28.013 1.00 84.94 88 LEU A N 1
ATOM 730 C CA . LEU A 1 88 ? 11.312 -3.966 -28.491 1.00 84.94 88 LEU A CA 1
ATOM 731 C C . LEU A 1 88 ? 11.271 -5.009 -29.616 1.00 84.94 88 LEU A C 1
ATOM 733 O O . LEU A 1 88 ? 12.317 -5.329 -30.175 1.00 84.94 88 LEU A O 1
ATOM 737 N N . TYR A 1 89 ? 10.097 -5.567 -29.909 1.00 64.56 89 TYR A N 1
ATOM 738 C CA . TYR A 1 89 ? 9.857 -6.518 -30.997 1.00 64.56 89 TYR A CA 1
ATOM 739 C C . TYR A 1 89 ? 8.905 -5.929 -32.054 1.00 64.56 89 TYR A C 1
ATOM 741 O O . TYR A 1 89 ? 8.081 -6.637 -32.636 1.00 64.56 89 TYR A O 1
ATOM 749 N N . ILE A 1 90 ? 9.044 -4.617 -32.280 1.00 62.12 90 ILE A N 1
ATOM 750 C CA . ILE A 1 90 ? 8.778 -3.946 -33.559 1.00 62.12 90 ILE A CA 1
ATOM 751 C C . ILE A 1 90 ? 10.106 -3.817 -34.301 1.00 62.12 90 ILE A C 1
ATOM 753 O O . ILE A 1 90 ? 11.100 -3.422 -33.647 1.00 62.12 90 ILE A O 1
#

Secondary structure (DSSP, 8-state):
------------------------------------------------PPPTTHHHHHHHHHHHH----SS-HHHHHHHHHHHHHHHH--